Protein AF-A0A1A6GI90-F1 (afdb_monomer_lite)

Radius of gyration: 18.14 Å; chains: 1; bounding box: 36×24×50 Å

pLDDT: mean 97.13, std 1.52, range [92.38, 98.75]

InterPro domains:
  IPR000242 Tyrosine-specific protein phosphatase, PTPase domain [PF00102] (1-43)
  IPR000242 Tyrosine-specific protein phosphatase, PTPase domain [PR00700] (11-26)
  IPR000242 Tyrosine-specific protein phosphatase, PTPase domain [PR00700] (27-37)
  IPR000242 Tyrosine-specific protein phosphatase, PTPase domain [PS50055] (1-44)
  IPR029021 Protein-tyrosine phosphatase-like [G3DSA:3.90.190.10] (1-59)
  IPR029021 Protein-tyrosine phosphatase-like [SSF52799] (1-79)
  IPR050348 Protein-Tyrosine Phosphatase [PTHR19134] (1-80)

Structure (mmCIF, N/CA/C/O backbone):
data_AF-A0A1A6GI90-F1
#
_entry.id   AF-A0A1A6GI90-F1
#
loop_
_atom_site.group_PDB
_atom_site.id
_atom_site.type_symbol
_atom_site.label_atom_id
_atom_site.label_alt_id
_atom_site.label_comp_id
_atom_site.label_asym_id
_atom_site.label_entity_id
_atom_site.label_seq_id
_atom_site.pdbx_PDB_ins_code
_atom_site.Cartn_x
_atom_site.Cartn_y
_atom_site.Cartn_z
_atom_site.occupancy
_atom_site.B_iso_or_equiv
_atom_site.auth_seq_id
_atom_site.auth_comp_id
_atom_site.auth_asym_id
_atom_site.auth_atom_id
_atom_site.pdbx_PDB_model_num
ATOM 1 N N . MET A 1 1 ? -0.807 -2.809 -7.997 1.00 92.38 1 MET A N 1
ATOM 2 C CA . MET A 1 1 ? -0.179 -3.525 -6.862 1.00 92.38 1 MET A CA 1
ATOM 3 C C . MET A 1 1 ? -1.047 -3.545 -5.617 1.00 92.38 1 MET A C 1
ATOM 5 O O . MET A 1 1 ? -1.300 -4.636 -5.133 1.00 92.38 1 MET A O 1
ATOM 9 N N . LEU A 1 2 ? -1.575 -2.408 -5.149 1.00 95.94 2 LEU A N 1
ATOM 10 C CA . LEU A 1 2 ? -2.473 -2.379 -3.980 1.00 95.94 2 LEU A CA 1
ATOM 11 C C . LEU A 1 2 ? -3.661 -3.345 -4.090 1.00 95.94 2 LEU A C 1
ATOM 13 O O . LEU A 1 2 ? -3.957 -4.056 -3.140 1.00 95.94 2 LEU A O 1
ATOM 17 N N . GLU A 1 3 ? -4.290 -3.442 -5.265 1.00 96.69 3 GLU A N 1
ATOM 18 C CA . GLU A 1 3 ? -5.386 -4.399 -5.462 1.00 96.69 3 GLU A CA 1
ATOM 19 C C . GLU A 1 3 ? -4.922 -5.856 -5.337 1.00 96.69 3 GLU A C 1
ATOM 21 O O . GLU A 1 3 ? -5.574 -6.658 -4.682 1.00 96.69 3 GLU A O 1
ATOM 26 N N . ARG A 1 4 ? -3.738 -6.184 -5.866 1.00 95.75 4 ARG A N 1
ATOM 27 C CA . ARG A 1 4 ? -3.141 -7.518 -5.733 1.00 95.75 4 ARG A CA 1
ATOM 28 C C . ARG A 1 4 ? -2.866 -7.870 -4.272 1.00 95.75 4 ARG A C 1
ATOM 30 O O . ARG A 1 4 ? -3.196 -8.967 -3.843 1.00 95.75 4 ARG A O 1
ATOM 37 N N . ILE A 1 5 ? -2.328 -6.932 -3.493 1.00 96.25 5 ILE A N 1
ATOM 38 C CA . ILE A 1 5 ? -2.051 -7.131 -2.063 1.00 96.25 5 ILE A CA 1
ATOM 39 C C . ILE A 1 5 ? -3.326 -7.497 -1.290 1.00 96.25 5 ILE A C 1
ATOM 41 O O . ILE A 1 5 ? -3.271 -8.344 -0.398 1.00 96.25 5 ILE A O 1
ATOM 45 N N . LYS A 1 6 ? -4.477 -6.896 -1.628 1.00 94.12 6 LYS A N 1
ATOM 46 C CA . LYS A 1 6 ? -5.754 -7.202 -0.961 1.00 94.12 6 LYS A CA 1
ATOM 47 C C . LYS A 1 6 ? -6.139 -8.676 -1.102 1.00 94.12 6 LYS A C 1
ATOM 49 O O . LYS A 1 6 ? -6.575 -9.262 -0.115 1.00 94.12 6 LYS A O 1
ATOM 54 N N . HIS A 1 7 ? -5.942 -9.253 -2.289 1.00 96.31 7 HIS A N 1
ATOM 55 C CA . HIS A 1 7 ? -6.383 -10.615 -2.617 1.00 96.31 7 HIS A CA 1
ATOM 56 C C . HIS A 1 7 ? -5.310 -11.679 -2.380 1.00 96.31 7 HIS A C 1
ATOM 58 O O . HIS A 1 7 ? -5.607 -12.745 -1.856 1.00 96.31 7 HIS A O 1
ATOM 64 N N . GLU A 1 8 ? -4.061 -11.396 -2.746 1.00 96.62 8 GLU A N 1
ATOM 65 C CA . GLU A 1 8 ? -2.993 -12.402 -2.826 1.00 96.62 8 GLU A CA 1
ATOM 66 C C . GLU A 1 8 ? -1.938 -12.273 -1.725 1.00 96.62 8 GLU A C 1
ATOM 68 O O . GLU A 1 8 ? -1.101 -13.161 -1.597 1.00 96.62 8 GLU A O 1
ATOM 73 N N . LYS A 1 9 ? -1.927 -11.172 -0.957 1.00 94.62 9 LYS A N 1
ATOM 74 C CA . LYS A 1 9 ? -0.891 -10.880 0.059 1.00 94.62 9 LYS A CA 1
ATOM 75 C C . LYS A 1 9 ? 0.548 -10.963 -0.480 1.00 94.62 9 LYS A C 1
ATOM 77 O O . LYS A 1 9 ? 1.485 -11.226 0.266 1.00 94.62 9 LYS A O 1
ATOM 82 N N . THR A 1 10 ? 0.728 -10.704 -1.775 1.00 96.94 10 THR A N 1
ATOM 83 C CA . THR A 1 10 ? 2.026 -10.702 -2.459 1.00 96.94 10 THR A CA 1
ATOM 84 C C . THR A 1 10 ? 2.185 -9.457 -3.329 1.00 96.94 10 THR A C 1
ATOM 86 O O . THR A 1 10 ? 1.209 -8.807 -3.718 1.00 96.94 10 THR A O 1
ATOM 89 N N . VAL A 1 11 ? 3.438 -9.125 -3.643 1.00 97.38 11 VAL A N 1
ATOM 90 C CA . VAL A 1 11 ? 3.811 -8.055 -4.573 1.00 97.38 11 VAL A CA 1
ATOM 91 C C . VAL A 1 11 ? 4.799 -8.583 -5.604 1.00 97.38 11 VAL A C 1
ATOM 93 O O . VAL A 1 11 ? 5.647 -9.412 -5.293 1.00 97.38 11 VAL A O 1
ATOM 96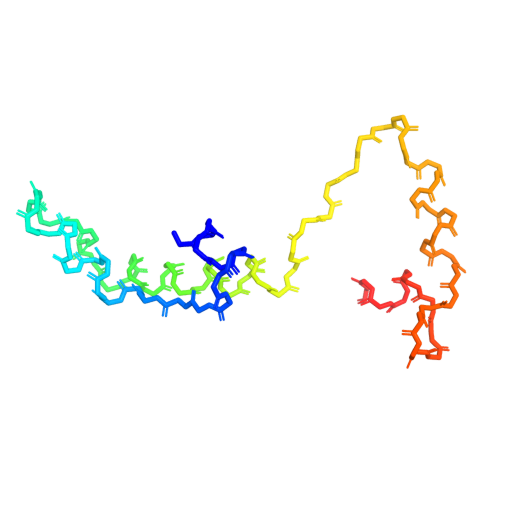 N N . ASP A 1 12 ? 4.696 -8.079 -6.830 1.00 98.06 1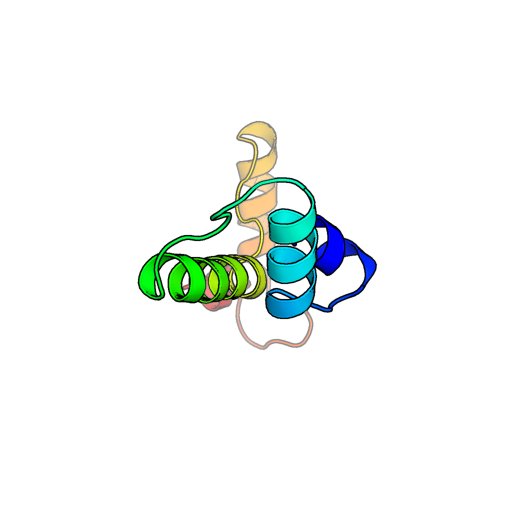2 ASP A N 1
ATOM 97 C CA . ASP A 1 12 ? 5.630 -8.387 -7.918 1.00 98.06 12 ASP A CA 1
ATOM 98 C C . ASP A 1 12 ? 5.881 -7.123 -8.743 1.00 98.06 12 ASP A C 1
ATOM 100 O O . ASP A 1 12 ? 5.330 -6.916 -9.828 1.00 98.06 12 ASP A O 1
ATOM 104 N N . ILE A 1 13 ? 6.654 -6.211 -8.157 1.00 98.31 13 ILE A N 1
ATOM 105 C CA . ILE A 1 13 ? 6.954 -4.910 -8.761 1.00 98.31 13 ILE A CA 1
ATOM 106 C C . ILE A 1 13 ? 7.760 -5.115 -10.051 1.00 98.31 13 ILE A C 1
ATOM 108 O O . ILE A 1 13 ? 7.419 -4.540 -11.086 1.00 98.31 13 ILE A O 1
ATOM 112 N N . TYR A 1 14 ? 8.754 -6.007 -10.018 1.00 98.50 14 TYR A N 1
ATOM 113 C CA . TYR A 1 14 ? 9.601 -6.332 -11.165 1.00 98.50 14 TYR A CA 1
ATOM 114 C C . TYR A 1 14 ? 8.796 -6.883 -12.349 1.00 98.50 14 TYR A C 1
ATOM 116 O O . TYR A 1 14 ? 8.881 -6.350 -13.463 1.00 98.50 14 TYR A O 1
ATOM 124 N N . GLY A 1 15 ? 7.984 -7.919 -12.119 1.00 98.31 15 GLY A N 1
ATOM 125 C CA . GLY A 1 15 ? 7.187 -8.551 -13.165 1.00 98.31 15 GLY A CA 1
ATOM 126 C C . GLY A 1 15 ? 6.175 -7.585 -13.774 1.00 98.31 15 GLY A C 1
ATOM 127 O O . GLY A 1 15 ? 5.988 -7.555 -14.991 1.00 98.31 15 GLY A O 1
ATOM 128 N N . HIS A 1 16 ? 5.581 -6.707 -12.967 1.00 98.12 16 HIS A N 1
ATOM 129 C CA . HIS A 1 16 ? 4.604 -5.746 -13.470 1.00 98.12 16 HIS A CA 1
ATOM 130 C C . HIS A 1 16 ? 5.228 -4.581 -14.234 1.00 98.12 16 HIS A C 1
ATOM 132 O O . HIS A 1 16 ? 4.690 -4.186 -15.265 1.00 98.12 16 HIS A O 1
ATOM 138 N N . VAL A 1 17 ? 6.375 -4.054 -13.796 1.00 98.38 17 VAL A N 1
ATOM 139 C CA . VAL A 1 17 ? 7.121 -3.058 -14.585 1.00 98.38 17 VAL A CA 1
ATOM 140 C C . VAL A 1 17 ? 7.581 -3.661 -15.913 1.00 98.38 17 VAL A C 1
ATOM 142 O O . VAL A 1 17 ? 7.457 -3.012 -16.952 1.00 98.38 17 VAL A O 1
ATOM 145 N N . THR A 1 18 ? 8.014 -4.924 -15.910 1.00 98.50 18 THR A N 1
ATOM 146 C CA . THR A 1 18 ? 8.351 -5.673 -17.132 1.00 98.50 18 THR A CA 1
ATOM 147 C C . THR A 1 18 ? 7.151 -5.774 -18.078 1.00 98.50 18 THR A C 1
ATOM 149 O O . THR A 1 18 ? 7.266 -5.436 -19.257 1.00 98.50 18 THR A O 1
ATOM 152 N N . LEU A 1 19 ? 5.975 -6.143 -17.560 1.00 98.44 19 LEU A N 1
ATOM 153 C CA . LEU A 1 19 ? 4.730 -6.206 -18.331 1.00 98.44 19 LEU A CA 1
ATOM 154 C C . LEU A 1 19 ? 4.320 -4.834 -18.895 1.00 98.44 19 LEU A C 1
ATOM 156 O O . LEU A 1 19 ? 3.938 -4.738 -20.059 1.00 98.44 19 LEU A O 1
ATOM 160 N N . MET A 1 20 ? 4.413 -3.765 -18.097 1.00 98.44 20 MET A N 1
ATOM 161 C CA . MET A 1 20 ? 4.093 -2.405 -18.548 1.00 98.44 20 MET A CA 1
ATOM 162 C C . MET A 1 20 ? 5.004 -1.962 -19.696 1.00 98.44 20 MET A C 1
ATOM 164 O O . MET A 1 20 ? 4.530 -1.378 -20.671 1.00 98.44 20 MET A O 1
ATOM 168 N N . ARG A 1 21 ? 6.303 -2.276 -19.612 1.00 98.31 21 ARG A N 1
ATOM 169 C CA . ARG A 1 21 ? 7.283 -1.945 -20.656 1.00 98.31 21 ARG A CA 1
ATOM 170 C C . ARG A 1 21 ? 7.040 -2.691 -21.969 1.00 98.31 21 ARG A C 1
ATOM 172 O O . ARG A 1 21 ? 7.369 -2.151 -23.018 1.00 98.31 21 ARG A O 1
ATOM 179 N N . ALA A 1 22 ? 6.414 -3.869 -21.931 1.00 98.25 22 ALA A N 1
ATOM 180 C CA . ALA A 1 22 ? 5.984 -4.576 -23.138 1.00 98.25 22 ALA A CA 1
ATOM 181 C C . ALA A 1 22 ? 4.827 -3.869 -23.876 1.00 98.25 22 ALA A C 1
ATOM 183 O O . ALA A 1 22 ? 4.639 -4.095 -25.068 1.00 98.25 22 ALA A O 1
ATOM 184 N N . GLN A 1 23 ? 4.058 -3.015 -23.189 1.00 98.31 23 GLN A N 1
ATOM 185 C CA . GLN A 1 23 ? 2.921 -2.282 -23.766 1.00 98.31 23 GLN A CA 1
ATOM 186 C C . GLN A 1 23 ? 3.270 -0.831 -24.120 1.00 98.31 23 GLN A C 1
ATOM 188 O O . GLN A 1 23 ? 2.725 -0.272 -25.071 1.00 98.31 23 GLN A O 1
ATOM 193 N N . ARG A 1 24 ? 4.168 -0.199 -23.354 1.00 98.19 24 ARG A N 1
ATOM 194 C CA . ARG A 1 24 ? 4.621 1.177 -23.578 1.00 98.19 24 ARG A CA 1
ATOM 195 C C . ARG A 1 24 ? 6.074 1.336 -23.149 1.00 98.19 24 ARG A C 1
ATOM 197 O O . ARG A 1 24 ? 6.435 1.027 -22.016 1.00 98.19 24 ARG A O 1
ATOM 204 N N . ASN A 1 25 ? 6.896 1.883 -24.038 1.00 93.69 25 ASN A N 1
ATOM 205 C CA . ASN A 1 25 ? 8.308 2.121 -23.748 1.00 93.69 25 ASN A CA 1
ATOM 206 C C . ASN A 1 25 ? 8.484 3.046 -22.539 1.00 93.69 25 ASN A C 1
ATOM 208 O O . ASN A 1 25 ? 7.711 3.986 -22.344 1.00 93.69 25 ASN A O 1
ATOM 212 N N . TYR A 1 26 ? 9.548 2.795 -21.772 1.00 95.75 26 TYR A N 1
ATOM 213 C CA . TYR A 1 26 ? 9.975 3.650 -20.663 1.00 95.75 26 TYR A CA 1
ATOM 214 C C . TYR A 1 26 ? 8.908 3.841 -19.569 1.00 95.75 26 TYR A C 1
ATOM 216 O O . TYR A 1 26 ? 8.807 4.900 -18.955 1.00 95.75 26 TYR A O 1
ATOM 224 N N . MET A 1 27 ? 8.098 2.817 -19.294 1.00 98.38 27 MET A N 1
ATOM 225 C CA . MET A 1 27 ? 7.317 2.788 -18.055 1.00 98.38 27 MET A CA 1
ATOM 226 C C . MET A 1 27 ? 8.270 2.605 -16.868 1.00 98.38 27 MET A C 1
ATOM 228 O O . MET A 1 27 ? 9.042 1.643 -16.856 1.00 98.38 27 MET A O 1
ATOM 232 N N . VAL A 1 28 ? 8.208 3.536 -15.906 1.00 97.94 28 VAL A N 1
ATOM 233 C CA . VAL A 1 28 ? 9.173 3.711 -14.799 1.00 97.94 28 VAL A CA 1
ATOM 234 C C . VAL A 1 28 ? 10.586 3.944 -15.348 1.00 97.94 28 VAL A C 1
ATOM 236 O O . VAL A 1 28 ? 11.290 3.003 -15.707 1.00 97.94 28 VAL A O 1
ATOM 239 N N . GLN A 1 29 ? 10.969 5.210 -15.505 1.00 98.12 29 GLN A N 1
ATOM 240 C CA . GLN A 1 29 ? 12.129 5.616 -16.312 1.00 98.12 29 GLN A CA 1
ATOM 241 C C . GLN A 1 29 ? 13.431 5.653 -15.530 1.00 98.12 29 GLN A C 1
ATOM 243 O O . GLN A 1 29 ? 14.485 5.364 -16.091 1.00 98.12 29 GLN A O 1
ATOM 248 N N . THR A 1 30 ? 13.353 6.023 -14.258 1.00 98.44 30 THR A N 1
ATOM 249 C CA . THR A 1 30 ? 14.518 6.202 -13.397 1.00 98.44 30 THR A CA 1
ATOM 250 C C . THR A 1 30 ? 14.509 5.184 -12.270 1.00 98.44 30 THR A C 1
ATOM 252 O O . THR A 1 30 ? 13.463 4.640 -11.907 1.00 98.44 30 THR A O 1
ATOM 255 N N . GLU A 1 31 ? 15.689 4.933 -11.716 1.00 98.44 31 GLU A N 1
ATOM 256 C CA . GLU A 1 31 ? 15.846 4.106 -10.524 1.00 98.44 31 GLU A CA 1
ATOM 257 C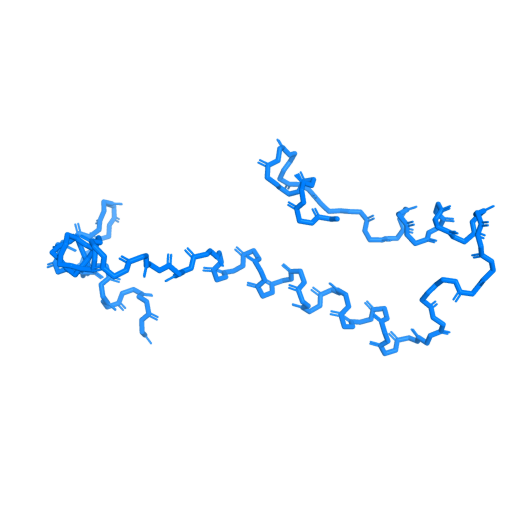 C . GLU A 1 31 ? 15.063 4.691 -9.342 1.00 98.44 31 GLU A C 1
ATOM 259 O O . GLU A 1 31 ? 14.291 3.970 -8.720 1.00 98.44 31 GLU A O 1
ATOM 264 N N . ASP A 1 32 ? 15.133 6.007 -9.127 1.00 98.62 32 ASP A N 1
ATOM 265 C CA . ASP A 1 32 ? 14.399 6.694 -8.057 1.00 98.62 32 ASP A CA 1
ATOM 266 C C . ASP A 1 32 ? 12.881 6.459 -8.122 1.00 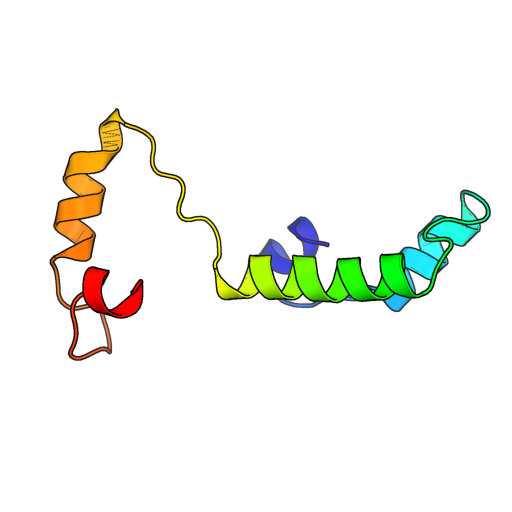98.62 32 ASP A C 1
ATOM 268 O O . ASP A 1 32 ? 12.237 6.250 -7.099 1.00 98.62 32 ASP A O 1
ATOM 272 N N . GLN A 1 33 ? 12.287 6.435 -9.323 1.00 98.62 33 GLN A N 1
ATOM 273 C CA . GLN A 1 33 ? 10.864 6.109 -9.485 1.00 98.62 33 GLN A CA 1
ATOM 274 C C . GLN A 1 33 ? 10.568 4.651 -9.128 1.00 98.62 33 GLN A C 1
ATOM 276 O O . GLN A 1 33 ? 9.497 4.346 -8.607 1.00 98.62 33 GLN A O 1
ATOM 281 N N . TYR A 1 34 ? 11.495 3.745 -9.440 1.00 98.62 34 TYR A N 1
ATOM 282 C CA . TYR A 1 34 ? 11.361 2.336 -9.102 1.00 98.62 34 TYR A CA 1
ATOM 283 C C . TYR A 1 34 ? 11.459 2.129 -7.585 1.00 98.62 34 TYR A C 1
ATOM 285 O O . TYR A 1 34 ? 10.589 1.471 -7.020 1.00 98.62 34 TYR A O 1
ATOM 293 N N . ILE A 1 35 ? 12.432 2.765 -6.922 1.00 98.69 35 ILE A N 1
ATOM 294 C CA . ILE A 1 35 ? 12.572 2.790 -5.457 1.00 98.69 35 ILE A CA 1
ATOM 295 C C . ILE A 1 35 ? 11.304 3.356 -4.812 1.00 98.69 35 ILE A C 1
ATOM 297 O O . ILE A 1 35 ? 10.720 2.717 -3.941 1.00 98.69 35 ILE A O 1
ATOM 301 N N . PHE A 1 36 ? 10.793 4.478 -5.321 1.00 98.75 36 PHE A N 1
ATOM 302 C CA . PHE A 1 36 ? 9.582 5.095 -4.788 1.00 98.75 36 PHE A CA 1
ATOM 303 C C . PHE A 1 36 ? 8.359 4.164 -4.826 1.00 98.75 36 PHE A C 1
ATOM 305 O O . PHE A 1 36 ? 7.532 4.193 -3.919 1.00 98.75 36 PHE A O 1
ATOM 312 N N . ILE A 1 37 ? 8.230 3.297 -5.840 1.00 98.69 37 ILE A N 1
ATOM 313 C CA . ILE A 1 37 ? 7.144 2.301 -5.882 1.00 98.69 37 ILE A CA 1
ATOM 314 C C . ILE A 1 37 ? 7.276 1.292 -4.735 1.00 98.69 37 ILE A C 1
ATOM 316 O O . ILE A 1 37 ? 6.258 0.888 -4.171 1.00 98.69 37 ILE A O 1
ATOM 320 N N . HIS A 1 38 ? 8.498 0.873 -4.397 1.00 98.62 38 HIS A N 1
ATOM 321 C CA . HIS A 1 38 ? 8.735 -0.002 -3.251 1.00 98.62 38 HIS A CA 1
ATOM 322 C C . HIS A 1 38 ? 8.355 0.696 -1.942 1.00 98.62 38 HIS A C 1
ATOM 324 O O . HIS A 1 38 ? 7.586 0.123 -1.170 1.00 98.62 38 HIS A O 1
ATOM 330 N N . ASP A 1 39 ? 8.811 1.933 -1.740 1.00 98.62 39 ASP A N 1
ATOM 331 C CA . ASP A 1 39 ? 8.543 2.701 -0.520 1.00 98.62 39 ASP A CA 1
ATOM 332 C C . ASP A 1 39 ? 7.045 2.980 -0.342 1.00 98.62 39 ASP A C 1
ATOM 334 O O . ASP A 1 39 ? 6.479 2.702 0.713 1.00 98.62 39 ASP A O 1
ATOM 338 N N . ALA A 1 40 ? 6.363 3.421 -1.402 1.00 98.44 40 ALA A N 1
ATOM 339 C CA . ALA A 1 40 ? 4.928 3.696 -1.363 1.00 98.44 40 ALA A CA 1
ATOM 340 C C . ALA A 1 40 ? 4.093 2.434 -1.084 1.00 98.44 40 ALA A C 1
ATOM 342 O O . ALA A 1 40 ? 3.066 2.493 -0.407 1.00 98.44 40 ALA A O 1
ATOM 343 N N . LEU A 1 41 ? 4.507 1.273 -1.608 1.00 98.12 41 LEU A N 1
ATOM 344 C CA . LEU A 1 41 ? 3.830 0.011 -1.306 1.00 98.12 41 LEU A CA 1
ATOM 345 C C . LEU A 1 41 ? 4.117 -0.455 0.118 1.00 98.12 41 LEU A C 1
ATOM 347 O O . LEU A 1 41 ? 3.198 -0.966 0.754 1.00 98.12 41 LEU A O 1
ATOM 351 N N . LEU A 1 42 ? 5.342 -0.268 0.613 1.00 98.12 42 LEU A N 1
ATOM 352 C CA . LEU A 1 42 ? 5.705 -0.569 1.993 1.00 98.12 42 LEU A CA 1
ATOM 353 C C . LEU A 1 42 ? 4.881 0.273 2.976 1.00 98.12 42 LEU A C 1
ATOM 355 O O . LEU A 1 42 ? 4.303 -0.279 3.910 1.00 98.12 42 LEU A O 1
ATOM 359 N N . GLU A 1 43 ? 4.762 1.578 2.735 1.00 98.12 43 GLU A N 1
ATOM 360 C CA . GLU A 1 43 ? 3.918 2.475 3.531 1.00 98.12 43 GLU A CA 1
ATOM 361 C C . GLU A 1 43 ? 2.460 2.004 3.522 1.00 98.12 43 GLU A C 1
ATOM 363 O O . GLU A 1 43 ? 1.868 1.777 4.576 1.00 98.12 43 GLU A O 1
ATOM 368 N N . ALA A 1 44 ? 1.899 1.745 2.339 1.00 97.06 44 ALA A N 1
ATOM 369 C CA . ALA A 1 44 ? 0.506 1.334 2.214 1.00 97.06 44 ALA A CA 1
ATOM 370 C C . ALA A 1 44 ? 0.187 0.007 2.928 1.00 97.06 44 ALA A C 1
ATOM 372 O O . ALA A 1 44 ? -0.917 -0.146 3.454 1.00 97.06 44 ALA A O 1
ATOM 373 N N . VAL A 1 45 ? 1.114 -0.963 2.952 1.00 96.75 45 VAL A N 1
ATOM 374 C CA . VAL A 1 45 ? 0.899 -2.226 3.690 1.00 96.75 45 VAL A CA 1
ATOM 375 C C . VAL A 1 45 ? 1.134 -2.095 5.186 1.00 96.75 45 VAL A C 1
ATOM 377 O O . VAL A 1 45 ? 0.520 -2.839 5.945 1.00 96.75 45 VAL A O 1
ATOM 380 N N . THR A 1 46 ? 2.003 -1.174 5.596 1.00 96.31 46 THR A N 1
ATOM 381 C CA . THR A 1 46 ? 2.330 -0.954 7.007 1.00 96.31 46 THR A CA 1
ATOM 382 C C . THR A 1 46 ? 1.226 -0.159 7.695 1.00 96.31 46 THR A C 1
ATOM 384 O O . THR A 1 46 ? 0.759 -0.552 8.757 1.00 96.31 46 THR A O 1
ATOM 387 N N . CYS A 1 47 ? 0.768 0.928 7.071 1.00 96.25 47 CYS A N 1
ATOM 388 C CA . CYS A 1 47 ? -0.217 1.835 7.657 1.00 96.25 47 CYS A CA 1
ATOM 389 C C . CYS A 1 47 ? -1.668 1.404 7.394 1.00 96.25 47 CYS A C 1
ATOM 391 O O . CYS A 1 47 ? -2.556 1.690 8.194 1.00 96.25 47 CYS A O 1
ATOM 393 N N . GLY A 1 48 ? -1.944 0.726 6.276 1.00 94.69 48 GLY A N 1
ATOM 394 C CA . GLY A 1 48 ? -3.313 0.394 5.885 1.00 94.69 48 GLY A CA 1
ATOM 395 C C . GLY A 1 48 ? -4.159 1.635 5.559 1.00 94.69 48 GLY A C 1
ATOM 396 O O . GLY A 1 48 ? -3.653 2.625 5.038 1.00 94.69 48 GLY A O 1
ATOM 397 N N . ASN A 1 49 ? -5.471 1.564 5.811 1.00 95.50 49 ASN A N 1
ATOM 398 C CA . ASN A 1 49 ? -6.390 2.692 5.628 1.00 95.50 49 ASN A CA 1
ATOM 399 C C . ASN A 1 49 ? -6.941 3.153 6.981 1.00 95.50 49 ASN A C 1
ATOM 401 O O . ASN A 1 49 ? -7.737 2.437 7.589 1.00 95.50 49 ASN A O 1
ATOM 405 N N . THR A 1 50 ? -6.558 4.357 7.394 1.00 96.44 50 THR A N 1
ATOM 406 C CA . THR A 1 50 ? -6.981 5.003 8.645 1.00 96.44 50 THR A CA 1
ATOM 407 C C . THR A 1 50 ? -8.015 6.116 8.420 1.00 96.44 50 THR A C 1
ATOM 409 O O . THR A 1 50 ? -8.369 6.838 9.350 1.00 96.44 50 THR A O 1
ATOM 412 N N . GLU A 1 51 ? -8.541 6.273 7.197 1.00 97.88 51 GLU A N 1
ATOM 413 C CA . GLU A 1 51 ? -9.591 7.252 6.909 1.00 97.88 51 GLU A CA 1
ATOM 414 C C . GLU A 1 51 ? -10.936 6.827 7.523 1.00 97.88 51 GLU A C 1
ATOM 416 O O . GLU A 1 51 ? -11.430 5.715 7.307 1.00 97.88 51 GLU A O 1
ATOM 421 N N . VAL A 1 52 ? -11.578 7.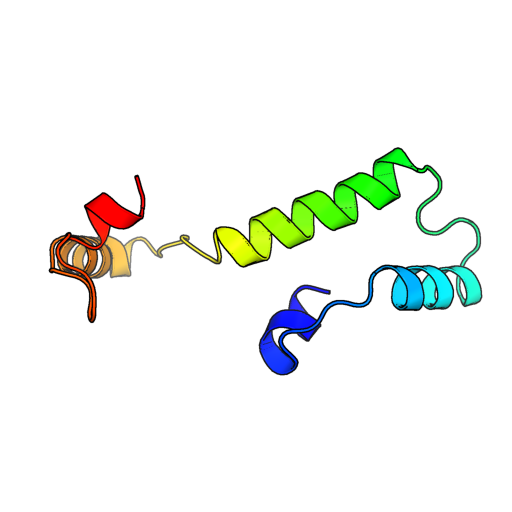750 8.246 1.00 98.00 52 VAL A N 1
ATOM 422 C CA . VAL A 1 52 ? -12.861 7.513 8.917 1.00 98.00 52 VAL A CA 1
ATOM 423 C C . VAL A 1 52 ? -13.892 8.557 8.477 1.00 98.00 52 VAL A C 1
ATOM 425 O O . VAL A 1 52 ? -13.694 9.753 8.698 1.00 98.00 52 VAL A O 1
ATOM 428 N N . PRO A 1 53 ? -15.048 8.146 7.916 1.00 98.38 53 PRO A N 1
ATOM 429 C CA . PRO A 1 53 ? -16.144 9.070 7.636 1.00 98.38 53 PRO A CA 1
ATOM 430 C C . PRO A 1 53 ? -16.634 9.756 8.916 1.00 98.38 53 PRO A C 1
ATOM 432 O O . PRO A 1 53 ? -16.857 9.084 9.920 1.00 98.38 53 PRO A O 1
ATOM 435 N N . ALA A 1 54 ? -16.923 11.061 8.868 1.00 98.31 54 ALA A N 1
ATOM 436 C CA . ALA A 1 54 ? -17.310 11.845 10.052 1.00 98.31 54 ALA A CA 1
ATOM 437 C C . ALA A 1 54 ? -18.470 11.232 10.866 1.00 98.31 54 ALA A C 1
ATOM 439 O O . ALA A 1 54 ? -18.437 11.224 12.093 1.00 98.31 54 ALA A O 1
ATOM 440 N N . ARG A 1 55 ? -19.464 10.636 10.190 1.00 98.31 55 ARG A N 1
ATOM 441 C CA . ARG A 1 55 ? -20.594 9.933 10.833 1.00 98.31 55 ARG A CA 1
ATOM 442 C C . ARG A 1 55 ? -20.180 8.733 11.701 1.00 98.31 55 ARG A C 1
ATOM 444 O O . ARG A 1 55 ? -20.929 8.349 12.590 1.00 98.31 55 ARG A O 1
ATOM 451 N N . ASN A 1 56 ? -19.008 8.158 11.442 1.00 98.31 56 ASN A N 1
ATOM 452 C CA . ASN A 1 56 ? -18.460 7.001 12.148 1.00 98.31 56 ASN A CA 1
ATOM 453 C C . ASN A 1 56 ? -17.388 7.395 13.175 1.00 98.31 56 ASN A C 1
ATOM 455 O O . ASN A 1 56 ? -16.907 6.524 13.895 1.00 98.31 56 ASN A O 1
ATOM 459 N N . LEU A 1 57 ? -17.016 8.679 13.265 1.00 98.06 57 LEU A N 1
ATOM 460 C CA . LEU A 1 57 ? -15.887 9.129 14.081 1.00 98.06 57 LEU A CA 1
ATOM 461 C C . LEU A 1 57 ? -16.054 8.763 15.560 1.00 98.06 57 LEU A C 1
ATOM 463 O O . LEU A 1 57 ? -15.132 8.231 16.166 1.00 98.06 57 LEU A O 1
ATOM 467 N N . TYR A 1 58 ? -17.243 8.989 16.127 1.00 98.12 58 TYR A N 1
ATOM 468 C CA . TYR A 1 58 ? -17.512 8.659 17.530 1.00 98.12 58 TYR A CA 1
ATO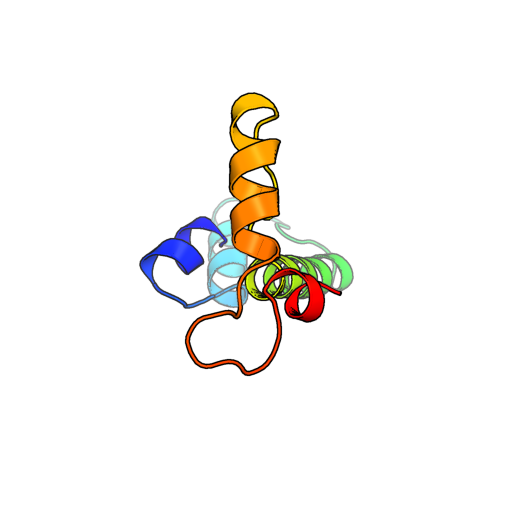M 469 C C . TYR A 1 58 ? -17.312 7.164 17.814 1.00 98.12 58 TYR A C 1
ATOM 471 O O . TYR A 1 58 ? -16.615 6.802 18.759 1.00 98.12 58 TYR A O 1
ATOM 479 N N . ALA A 1 59 ? -17.862 6.299 16.958 1.00 98.06 59 ALA A N 1
ATOM 480 C CA . ALA A 1 59 ? -17.719 4.853 17.095 1.00 98.06 59 ALA A CA 1
ATOM 481 C C . ALA A 1 59 ? -16.260 4.396 16.913 1.00 98.06 59 ALA A C 1
ATOM 483 O O . ALA A 1 59 ? -15.804 3.502 17.622 1.00 98.06 59 ALA A O 1
ATOM 484 N N . TYR A 1 60 ? -15.514 5.027 16.000 1.00 97.88 60 TYR A N 1
ATOM 485 C CA . TYR A 1 60 ? -14.097 4.731 15.795 1.00 97.88 60 TYR A CA 1
ATOM 486 C C . TYR A 1 60 ? -13.254 5.096 17.022 1.00 97.88 60 TYR A C 1
ATOM 488 O O . TYR A 1 60 ? -12.478 4.271 17.491 1.00 97.88 60 TYR A O 1
ATOM 496 N N . ILE A 1 61 ? -13.473 6.278 17.610 1.00 97.75 61 ILE A N 1
ATOM 497 C CA . ILE A 1 61 ? -12.793 6.688 18.848 1.00 97.75 61 ILE A CA 1
ATOM 498 C C . ILE A 1 61 ? -13.126 5.720 19.989 1.00 97.75 61 ILE A C 1
ATOM 500 O O . ILE A 1 61 ? -12.223 5.278 20.692 1.00 97.75 61 ILE A O 1
ATOM 504 N N . GLN A 1 62 ? -14.398 5.335 20.150 1.00 98.00 62 GLN A N 1
ATOM 505 C CA . GLN A 1 62 ? -14.782 4.347 21.164 1.00 98.00 62 GLN A CA 1
ATOM 506 C C . GLN A 1 62 ? -14.036 3.023 20.985 1.00 98.00 62 GLN A C 1
ATOM 508 O O . GLN A 1 62 ? -13.571 2.457 21.972 1.00 98.00 62 GLN A O 1
ATOM 513 N N . LYS A 1 63 ? -13.883 2.552 19.742 1.00 96.88 63 LYS A N 1
ATOM 514 C CA . LYS A 1 63 ? -13.082 1.364 19.439 1.00 96.88 63 LYS A CA 1
ATOM 515 C C . LYS A 1 63 ? -11.617 1.561 19.851 1.00 96.88 63 LYS A C 1
ATOM 517 O O . LYS A 1 63 ? -11.088 0.714 20.557 1.00 96.88 63 LYS A O 1
ATOM 522 N N . LEU A 1 64 ? -10.984 2.673 19.471 1.00 97.50 64 LEU A N 1
ATOM 523 C CA . LEU A 1 64 ? -9.571 2.933 19.784 1.00 97.50 64 LEU A CA 1
ATOM 524 C C . LEU A 1 64 ? -9.277 3.038 21.284 1.00 97.50 64 LEU A C 1
ATOM 526 O O . LEU A 1 64 ? -8.164 2.749 21.706 1.00 97.50 64 LEU A O 1
ATOM 530 N N . THR A 1 65 ? -10.257 3.428 22.103 1.00 97.19 65 THR A N 1
ATOM 531 C CA . THR A 1 65 ? -10.090 3.470 23.568 1.00 97.19 65 THR A CA 1
ATOM 532 C C . THR A 1 65 ? -10.147 2.100 24.251 1.00 97.19 65 THR A C 1
ATOM 534 O O . THR A 1 65 ? -9.891 2.010 25.450 1.00 97.19 65 THR A O 1
ATOM 537 N N . GLN A 1 66 ? -10.501 1.035 23.526 1.00 96.94 66 GLN A N 1
ATOM 538 C CA . GLN A 1 66 ? -10.520 -0.329 24.057 1.00 96.94 66 GLN A CA 1
ATOM 539 C C . GLN A 1 66 ? -9.151 -0.997 23.888 1.00 96.94 66 GLN A C 1
ATOM 541 O O . GLN A 1 66 ? -8.384 -0.639 22.995 1.00 96.94 66 GLN A O 1
ATOM 546 N N . ILE A 1 67 ? -8.855 -1.973 24.752 1.00 96.56 67 ILE A N 1
ATOM 547 C CA . ILE A 1 67 ? -7.669 -2.832 24.626 1.00 96.56 67 ILE A CA 1
ATOM 548 C C . ILE A 1 67 ? -7.821 -3.679 23.359 1.00 96.56 67 ILE A C 1
ATOM 550 O O . ILE A 1 67 ? -8.857 -4.323 23.171 1.00 96.56 67 ILE A O 1
ATOM 554 N N . GLU A 1 68 ? -6.810 -3.657 22.491 1.00 95.25 68 GLU A N 1
ATOM 555 C CA . GLU A 1 68 ? -6.843 -4.382 21.219 1.00 95.25 68 GLU A CA 1
ATOM 556 C C . GLU A 1 68 ? -6.709 -5.897 21.442 1.00 95.25 68 GLU A C 1
ATOM 558 O O . GLU A 1 68 ? -6.071 -6.368 22.387 1.00 95.25 68 GLU A O 1
ATOM 563 N N . THR A 1 69 ? -7.349 -6.698 20.588 1.00 94.56 69 THR A N 1
ATOM 564 C CA . THR A 1 69 ? -7.417 -8.146 20.826 1.00 94.56 69 THR A CA 1
ATOM 565 C C . THR A 1 69 ? -6.048 -8.788 20.612 1.00 94.56 69 THR A C 1
ATOM 567 O O . THR A 1 69 ? -5.537 -8.805 19.499 1.00 94.56 69 THR A O 1
ATOM 570 N N . GLY A 1 70 ? -5.491 -9.383 21.668 1.00 94.50 70 GLY A N 1
ATOM 571 C CA . GLY A 1 70 ? -4.153 -9.985 21.638 1.00 94.50 70 GLY A CA 1
ATOM 572 C C . GLY A 1 70 ? -3.037 -9.045 22.098 1.00 94.50 70 GLY A C 1
ATOM 573 O O . GLY A 1 70 ? -1.904 -9.498 22.223 1.00 94.50 70 GLY A O 1
ATOM 574 N N . GLU A 1 71 ? -3.369 -7.795 22.420 1.00 94.19 71 GLU A N 1
ATOM 575 C CA . GLU A 1 71 ? -2.441 -6.775 22.906 1.00 94.19 71 GLU A CA 1
ATOM 576 C C . GLU A 1 71 ? -2.772 -6.371 24.353 1.00 94.19 71 GLU A C 1
ATOM 578 O O . GLU A 1 71 ? -3.854 -6.653 24.871 1.00 94.19 71 GLU A O 1
ATOM 583 N N . ASN A 1 72 ? -1.829 -5.708 25.032 1.00 95.31 72 ASN A N 1
ATOM 584 C CA . ASN A 1 72 ? -2.010 -5.197 26.405 1.00 95.31 72 ASN A CA 1
ATOM 585 C C . ASN A 1 72 ? -2.230 -3.677 26.465 1.00 95.31 72 ASN A C 1
ATOM 587 O O . ASN A 1 72 ? -2.260 -3.096 27.549 1.00 95.31 72 ASN A O 1
ATOM 591 N N . VAL A 1 73 ? -2.340 -3.041 25.304 1.00 97.00 73 VAL A N 1
ATOM 592 C CA . VAL A 1 73 ? -2.456 -1.593 25.124 1.00 97.00 73 VAL A CA 1
ATOM 593 C C . VAL A 1 73 ? -3.729 -1.272 24.345 1.00 97.00 73 VAL A C 1
ATOM 595 O O . VAL A 1 73 ? -4.336 -2.146 23.716 1.00 97.00 73 VAL A O 1
ATOM 598 N N . THR A 1 74 ? -4.175 -0.024 24.429 1.00 97.69 74 THR A N 1
ATOM 599 C CA . THR A 1 74 ? -5.348 0.432 23.673 1.00 97.69 74 THR A CA 1
ATOM 600 C C . THR A 1 74 ? -5.050 0.523 22.176 1.00 97.69 74 THR A C 1
ATOM 602 O O . THR A 1 74 ? -3.900 0.696 21.777 1.00 97.69 74 THR A O 1
ATOM 605 N N . GLY A 1 75 ? -6.084 0.466 21.331 1.00 96.38 75 GLY A N 1
ATOM 606 C CA . GLY A 1 75 ? -5.920 0.708 19.891 1.00 96.38 75 GLY A CA 1
ATOM 607 C C . GLY A 1 75 ? -5.287 2.073 19.589 1.00 96.38 75 GLY A C 1
ATOM 608 O O . GLY A 1 75 ? -4.480 2.190 18.676 1.00 96.38 75 GLY A O 1
ATOM 609 N N . MET A 1 76 ? -5.588 3.088 20.404 1.00 96.88 76 MET A N 1
ATOM 610 C CA . MET A 1 76 ? -4.964 4.411 20.316 1.00 96.88 76 MET A CA 1
ATOM 611 C C . MET A 1 76 ? -3.452 4.363 20.580 1.00 96.88 76 MET A C 1
ATOM 613 O O . MET A 1 76 ? -2.691 4.986 19.856 1.00 96.88 76 MET A O 1
ATOM 617 N N . GLU A 1 77 ? -3.007 3.629 21.601 1.00 96.69 77 GLU A N 1
ATOM 618 C CA . GLU A 1 77 ? -1.577 3.490 21.926 1.00 96.69 77 GLU A CA 1
ATOM 619 C C . GLU A 1 77 ? -0.804 2.668 20.887 1.00 96.69 77 GLU A C 1
ATOM 621 O O . GLU A 1 77 ? 0.409 2.795 20.810 1.00 96.69 77 GLU A O 1
ATOM 626 N N . LEU A 1 78 ? -1.477 1.826 20.098 1.00 95.19 78 LEU A N 1
ATOM 627 C CA . LEU A 1 78 ? -0.846 1.099 18.992 1.00 95.19 78 LEU A CA 1
ATOM 628 C C . LEU A 1 78 ? -0.667 1.961 17.738 1.00 95.19 78 LEU A C 1
ATOM 630 O O . LEU A 1 78 ? 0.241 1.703 16.952 1.00 95.19 78 LEU A O 1
ATOM 634 N N . GLU A 1 79 ? -1.545 2.944 17.521 1.00 94.56 79 GLU A N 1
ATOM 635 C CA . GLU A 1 79 ? -1.474 3.841 16.360 1.00 94.56 79 GLU A CA 1
ATOM 636 C C . GLU A 1 79 ? -0.402 4.945 16.501 1.00 94.56 79 GLU A C 1
ATOM 638 O O . GLU A 1 79 ? -0.003 5.515 15.483 1.00 94.56 79 GLU A O 1
ATOM 643 N N . PHE A 1 80 ? 0.058 5.253 17.722 1.00 93.19 80 PHE A N 1
ATOM 644 C CA . PHE A 1 80 ? 0.984 6.354 18.048 1.00 93.19 80 PHE A CA 1
ATOM 645 C C . PHE A 1 80 ? 2.354 5.864 18.529 1.00 93.19 80 PHE A C 1
ATOM 647 O O . PHE A 1 80 ? 3.361 6.510 18.152 1.00 93.19 80 PHE A O 1
#

Secondary structure (DSSP, 8-state):
-HHHHHHHS---HHHHHHHHHHHSTTSS-SHHHHHHHHHHHHHHHHH------GGGHHHHHHHHTSBPTT-SSBHHHHH-

Organism: Neotoma lepida (NCBI:txid56216)

Sequence (80 aa):
MLERIKHEKTVDIYGHVTLMRAQRNYMVQTEDQYIFIHDALLEAVTCGNTEVPARNLYAYIQKLTQIETGENVTGMELEF

Foldseek 3Di:
DVVCCVPPVDDDLPVVQVVVCVVPPCPPPDPVSSVVVVVVVVCCVVLPDPDDDPVCVVVVVVQQQDADVPHPDGVVVVND